Protein AF-A0A3B8VDR1-F1 (afdb_monomer)

Foldseek 3Di:
DVVVVVVVVVVVVVVVVVPPDPPQDDDQKDKDFDADVVFQWFKDKVNHTDGTPGDIDIDGLQDKIKIWTHDPPDDIDIDIDHRDDDVVRD

Nearest PDB structures (foldseek):
  8fia-assembly1_A-2  TM=5.885E-01  e=2.158E+00  Drosophila melanogaster
  2wng-assembly1_A  TM=4.294E-01  e=1.436E+00  Homo sapiens
  7xdi-assembly1_E  TM=4.991E-01  e=3.243E+00  Sulfolobus spindle-shaped virus

Sequence (90 aa):
MKRAKIFTILGVLVIILISGCASLVKGPTAEIRVSSQPDNVRVLLNGRDRGVTPMILDLNRKEYHNITFLLNGYRGTSVQITPKFDFFTT

pLDDT: mean 83.43, std 11.95, range [53.22, 95.25]

Radius of gyration: 24.9 Å; Cα contacts (8 Å, |Δi|>4): 114; chains: 1; bounding box: 60×37×56 Å

Structure (mmCIF, N/CA/C/O backbone):
data_AF-A0A3B8VDR1-F1
#
_entry.id   AF-A0A3B8VDR1-F1
#
loop_
_atom_site.group_PDB
_atom_site.id
_atom_site.type_symbol
_atom_site.label_atom_id
_atom_site.label_alt_id
_atom_site.label_comp_id
_atom_site.label_asym_id
_atom_site.label_entity_id
_atom_site.label_seq_id
_atom_site.pdbx_PDB_ins_code
_atom_site.Cartn_x
_atom_site.Cartn_y
_atom_site.Cartn_z
_atom_site.occupancy
_atom_site.B_iso_or_equiv
_atom_site.auth_seq_id
_atom_site.auth_comp_id
_atom_site.auth_asym_id
_atom_site.auth_atom_id
_atom_site.pdbx_PDB_model_num
ATOM 1 N N . MET A 1 1 ? 41.830 -27.816 -41.615 1.00 57.06 1 MET A N 1
ATOM 2 C CA . MET A 1 1 ? 41.240 -28.229 -40.313 1.00 57.06 1 MET A CA 1
ATOM 3 C C . MET A 1 1 ? 41.390 -27.202 -39.180 1.00 57.06 1 MET A C 1
ATOM 5 O O . MET A 1 1 ? 40.470 -27.087 -38.385 1.00 57.06 1 MET A O 1
ATOM 9 N N . LYS A 1 2 ? 42.495 -26.437 -39.077 1.00 57.81 2 LYS A N 1
ATOM 10 C CA . LYS A 1 2 ? 42.704 -25.455 -37.983 1.00 57.81 2 LYS A CA 1
ATOM 11 C C . LYS A 1 2 ? 41.758 -24.241 -38.033 1.00 57.81 2 LYS A C 1
ATOM 13 O O . LYS A 1 2 ? 41.243 -23.835 -37.002 1.00 57.81 2 LYS A O 1
ATOM 18 N N . ARG A 1 3 ? 41.467 -23.727 -39.237 1.00 67.38 3 ARG A N 1
ATOM 19 C CA . ARG A 1 3 ? 40.526 -22.609 -39.447 1.00 67.38 3 ARG A CA 1
ATOM 20 C C . ARG A 1 3 ? 39.094 -22.962 -39.021 1.00 67.38 3 ARG A C 1
ATOM 22 O O . ARG A 1 3 ? 38.454 -22.160 -38.364 1.00 67.38 3 ARG A O 1
ATOM 29 N N . AL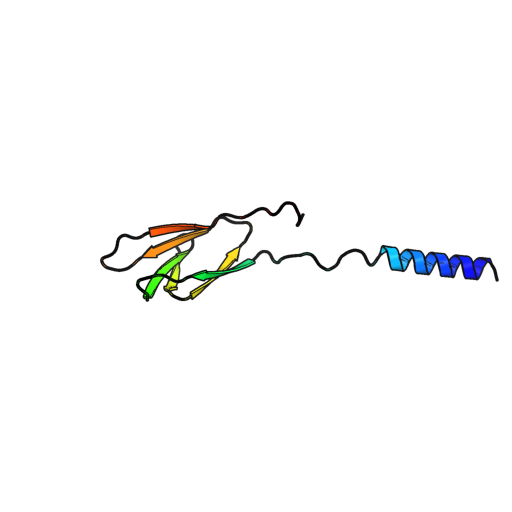A A 1 4 ? 38.646 -24.191 -39.297 1.00 69.19 4 ALA A N 1
ATOM 30 C CA . ALA A 1 4 ? 37.332 -24.677 -38.872 1.00 69.19 4 ALA A CA 1
ATOM 31 C C . ALA A 1 4 ? 37.197 -24.725 -37.340 1.00 69.19 4 ALA A C 1
ATOM 33 O O . ALA A 1 4 ? 36.212 -24.216 -36.823 1.00 69.19 4 ALA A O 1
ATOM 34 N N . LYS A 1 5 ? 38.220 -25.231 -36.625 1.00 71.88 5 LYS A N 1
ATOM 35 C CA . LYS A 1 5 ? 38.259 -25.249 -35.148 1.00 71.88 5 LYS A CA 1
ATOM 36 C C . LYS A 1 5 ? 38.243 -23.844 -34.534 1.00 71.88 5 LYS A C 1
ATOM 38 O O . LYS A 1 5 ? 37.614 -23.641 -33.505 1.00 71.88 5 LYS A O 1
ATOM 43 N N . ILE A 1 6 ? 38.898 -22.877 -35.180 1.00 78.31 6 ILE A N 1
ATOM 44 C CA . ILE A 1 6 ? 38.897 -21.468 -34.755 1.00 78.31 6 ILE A CA 1
ATOM 45 C C . ILE A 1 6 ? 37.492 -20.868 -34.863 1.00 78.31 6 ILE A C 1
ATOM 47 O O . ILE A 1 6 ? 37.035 -20.243 -33.913 1.00 78.31 6 ILE A O 1
ATOM 51 N N . PHE A 1 7 ? 36.774 -21.125 -35.960 1.00 77.88 7 PHE A N 1
ATOM 52 C CA . PHE A 1 7 ? 35.381 -20.689 -36.099 1.00 77.88 7 PHE A CA 1
ATOM 53 C C . PHE A 1 7 ? 34.450 -21.352 -35.077 1.00 77.88 7 PHE A C 1
ATOM 55 O O . PHE A 1 7 ? 33.552 -20.691 -34.563 1.00 77.88 7 PHE A O 1
ATOM 62 N N . THR A 1 8 ? 34.682 -22.624 -34.730 1.00 81.25 8 THR A N 1
ATOM 63 C CA . THR A 1 8 ? 33.868 -23.314 -33.713 1.00 81.25 8 THR A CA 1
ATOM 64 C C . THR A 1 8 ? 34.092 -22.730 -32.319 1.00 81.25 8 THR A C 1
ATOM 66 O O . THR A 1 8 ? 33.129 -22.473 -31.605 1.00 81.25 8 THR A O 1
ATOM 69 N N . ILE A 1 9 ? 35.349 -22.467 -31.944 1.00 83.75 9 ILE A N 1
ATOM 70 C CA . ILE A 1 9 ? 35.697 -21.855 -30.651 1.00 83.75 9 ILE A CA 1
ATOM 71 C C . ILE A 1 9 ? 35.131 -20.433 -30.555 1.00 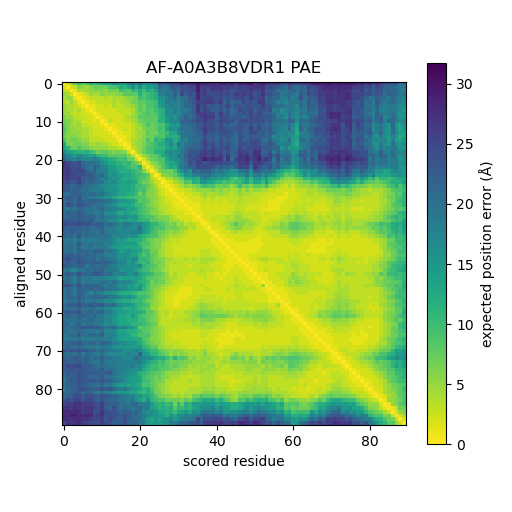83.75 9 ILE A C 1
ATOM 73 O O . ILE A 1 9 ? 34.564 -20.068 -29.528 1.00 83.75 9 ILE A O 1
ATOM 77 N N . LEU A 1 10 ? 35.229 -19.652 -31.636 1.00 82.31 10 LEU A N 1
ATOM 78 C CA . LEU A 1 10 ? 34.688 -18.295 -31.686 1.00 82.31 10 LEU A CA 1
ATOM 79 C C . LEU A 1 10 ? 33.156 -18.292 -31.548 1.00 82.31 10 LEU A C 1
ATOM 81 O O . LEU A 1 10 ? 32.610 -17.470 -30.820 1.00 82.31 10 LEU A O 1
ATOM 85 N N . GLY A 1 11 ? 32.469 -19.247 -32.185 1.00 84.25 11 GLY A N 1
ATOM 86 C CA . GLY A 1 11 ? 31.019 -19.409 -32.061 1.00 84.25 11 GLY A CA 1
ATOM 87 C C . GLY A 1 11 ? 30.574 -19.752 -30.636 1.00 84.25 11 GLY A C 1
ATOM 88 O O . GLY A 1 11 ? 29.630 -19.154 -30.129 1.00 84.25 11 GLY A O 1
ATOM 89 N N . VAL A 1 12 ? 31.287 -20.657 -29.957 1.00 84.44 12 VAL A N 1
ATOM 90 C CA . VAL A 1 12 ? 30.987 -21.035 -28.562 1.00 84.44 12 VAL A CA 1
ATOM 91 C C . VAL A 1 12 ? 31.230 -19.868 -27.598 1.00 84.44 12 VAL A C 1
ATOM 93 O O . VAL A 1 12 ? 30.413 -19.636 -26.710 1.00 84.44 12 VAL A O 1
ATOM 96 N N . LEU A 1 13 ? 32.299 -19.088 -27.800 1.00 82.06 13 LEU A N 1
ATOM 97 C CA . LEU A 1 13 ? 32.595 -17.898 -26.994 1.00 82.06 13 LEU A CA 1
ATOM 98 C C . LEU A 1 13 ? 31.476 -16.847 -27.089 1.00 82.06 13 LEU A C 1
ATOM 100 O O . LEU A 1 13 ? 31.081 -16.268 -26.081 1.00 82.06 13 LEU A O 1
ATOM 104 N N . VAL A 1 14 ? 30.933 -16.632 -28.290 1.00 81.50 14 VAL A N 1
ATOM 105 C CA . VAL A 1 14 ? 29.828 -15.690 -28.520 1.00 81.50 14 VAL A CA 1
ATOM 106 C C . VAL A 1 14 ? 28.550 -16.149 -27.813 1.00 81.50 14 VAL A C 1
ATOM 108 O O . VAL A 1 14 ? 27.882 -15.331 -27.194 1.00 81.50 14 VAL A O 1
ATOM 111 N N . ILE A 1 15 ? 28.240 -17.449 -27.813 1.00 77.44 15 ILE A N 1
ATOM 112 C CA . ILE A 1 15 ? 27.052 -17.994 -27.127 1.00 77.44 15 ILE A CA 1
ATOM 113 C C . ILE A 1 15 ? 27.133 -17.791 -25.604 1.00 77.44 15 ILE A C 1
ATOM 115 O O . ILE A 1 15 ? 26.131 -17.448 -24.979 1.00 77.44 15 ILE A O 1
ATOM 119 N N . ILE A 1 16 ? 28.324 -17.937 -25.015 1.00 75.88 16 ILE A N 1
ATOM 120 C CA . ILE A 1 16 ? 28.557 -17.720 -23.575 1.00 75.88 16 ILE A CA 1
ATOM 121 C C . ILE A 1 16 ? 28.411 -16.237 -23.196 1.00 75.88 16 ILE A C 1
ATOM 123 O O . ILE A 1 16 ? 27.955 -15.917 -22.103 1.00 75.88 16 ILE A O 1
ATOM 127 N N . LEU A 1 17 ? 28.751 -15.314 -24.099 1.00 70.88 17 LEU A N 1
ATOM 128 C CA . LEU A 1 17 ? 28.603 -13.873 -23.859 1.00 70.88 17 LEU A CA 1
ATOM 129 C C . LEU A 1 17 ? 27.141 -13.399 -23.928 1.00 70.88 17 LEU A C 1
ATOM 131 O O . LEU A 1 17 ? 26.809 -12.375 -23.336 1.00 70.88 17 LEU A O 1
ATOM 135 N N . ILE A 1 18 ? 26.258 -14.137 -24.612 1.00 70.19 18 ILE A N 1
ATOM 136 C CA . ILE A 1 18 ? 24.838 -13.773 -24.771 1.00 70.19 18 ILE A CA 1
ATOM 137 C C . ILE A 1 18 ? 23.969 -14.337 -23.629 1.00 70.19 18 ILE A C 1
ATOM 139 O O . ILE A 1 18 ? 22.841 -13.892 -23.441 1.00 70.19 18 ILE A O 1
ATOM 143 N N . SER A 1 19 ? 24.476 -15.249 -22.788 1.00 69.69 19 SER A N 1
ATOM 144 C CA . SER A 1 19 ? 23.725 -15.775 -21.631 1.00 69.69 19 SER A CA 1
ATOM 145 C C . SER A 1 19 ? 23.621 -14.799 -20.443 1.00 69.69 19 SER A C 1
ATOM 147 O O . SER A 1 19 ? 23.311 -15.208 -19.323 1.00 69.69 19 SER A O 1
ATOM 149 N N . GLY A 1 20 ? 23.900 -13.510 -20.658 1.00 66.06 20 GLY A N 1
ATOM 150 C CA . GLY A 1 20 ? 23.828 -12.462 -19.645 1.00 66.06 20 GLY A CA 1
ATOM 151 C C . GLY A 1 20 ? 22.391 -12.109 -19.240 1.00 66.06 20 GLY A C 1
ATOM 152 O O . GLY A 1 20 ? 21.711 -11.368 -19.937 1.00 66.06 20 GLY A O 1
ATOM 153 N N . CYS A 1 21 ? 21.989 -12.595 -18.062 1.00 67.50 21 CYS A N 1
ATOM 154 C CA . CYS A 1 21 ? 21.028 -12.004 -17.115 1.00 67.50 21 CYS A CA 1
ATOM 155 C C . CYS A 1 21 ? 19.572 -11.764 -17.570 1.00 67.50 21 CYS A C 1
ATOM 157 O O . CYS A 1 21 ? 19.144 -10.629 -17.753 1.00 67.50 21 CYS A O 1
ATOM 159 N N . ALA A 1 22 ? 18.749 -12.819 -17.567 1.00 59.59 22 ALA A N 1
ATOM 160 C CA . ALA A 1 22 ? 17.286 -12.698 -17.665 1.00 59.59 22 ALA A CA 1
ATOM 161 C C . ALA A 1 22 ? 16.541 -12.614 -16.305 1.00 59.59 22 ALA A C 1
ATOM 163 O O . ALA A 1 22 ? 15.314 -12.619 -16.292 1.00 59.59 22 ALA A O 1
ATOM 164 N N . SER A 1 23 ? 17.225 -12.552 -15.151 1.00 60.75 23 SER A N 1
ATOM 165 C CA . SER A 1 23 ? 16.606 -13.003 -13.880 1.00 60.75 23 SER A CA 1
ATOM 166 C C . SER A 1 23 ? 16.375 -11.969 -12.767 1.00 60.75 23 SER A C 1
ATOM 168 O O . SER A 1 23 ? 16.130 -12.380 -11.637 1.00 60.75 23 SER A O 1
ATOM 170 N N . LEU A 1 24 ? 16.421 -10.653 -13.010 1.00 59.66 24 LEU A N 1
ATOM 171 C CA . LEU A 1 24 ? 16.336 -9.670 -11.905 1.00 59.66 24 LEU A CA 1
ATOM 172 C C . LEU A 1 24 ? 15.337 -8.521 -12.083 1.00 59.66 24 LEU A C 1
ATOM 174 O O . LEU A 1 24 ? 15.402 -7.522 -11.371 1.00 59.66 24 LEU A O 1
ATOM 178 N N . VAL A 1 25 ? 14.339 -8.682 -12.951 1.00 66.12 25 VAL A N 1
ATOM 179 C CA . VAL A 1 25 ? 13.250 -7.702 -13.059 1.00 66.12 25 VAL A CA 1
ATOM 180 C C . VAL A 1 25 ? 12.162 -8.033 -12.035 1.00 66.12 25 VAL A C 1
ATOM 182 O O . VAL A 1 25 ? 11.253 -8.817 -12.295 1.00 66.12 25 VAL A O 1
ATOM 185 N N . LYS A 1 26 ? 12.239 -7.431 -10.842 1.00 67.56 26 LYS A N 1
ATOM 186 C CA . LYS A 1 26 ? 11.070 -7.353 -9.950 1.00 67.56 26 LYS A CA 1
ATOM 187 C C . LYS A 1 26 ? 10.015 -6.484 -10.641 1.00 67.56 26 LYS A C 1
ATOM 189 O O . LYS A 1 26 ? 10.316 -5.364 -11.051 1.00 67.56 26 LYS A O 1
ATOM 194 N N . GLY A 1 27 ? 8.795 -7.005 -10.774 1.00 74.25 27 GLY A N 1
ATOM 195 C CA . GLY A 1 27 ? 7.675 -6.273 -11.369 1.00 74.25 27 GLY A CA 1
ATOM 196 C C . GLY A 1 27 ? 7.405 -4.929 -10.670 1.00 74.25 27 GLY A C 1
ATOM 197 O O . GLY A 1 27 ? 7.797 -4.739 -9.512 1.00 74.25 27 GLY A O 1
ATOM 198 N N . PRO A 1 28 ? 6.743 -3.980 -11.358 1.00 84.00 28 PRO A N 1
ATOM 199 C CA . PRO A 1 28 ? 6.497 -2.641 -10.826 1.00 84.00 28 PRO A CA 1
ATOM 200 C C . PRO A 1 28 ? 5.519 -2.639 -9.645 1.00 84.00 28 PRO A C 1
ATOM 202 O O . PRO A 1 28 ? 5.496 -1.673 -8.887 1.00 84.00 28 PRO A O 1
ATOM 205 N N . THR A 1 29 ? 4.731 -3.699 -9.466 1.00 89.00 29 THR A N 1
ATOM 206 C CA . THR A 1 29 ? 3.721 -3.814 -8.414 1.00 89.00 29 THR A CA 1
ATOM 207 C C . THR A 1 29 ? 4.159 -4.728 -7.272 1.00 89.00 29 THR A C 1
ATOM 209 O O . THR A 1 29 ? 5.041 -5.579 -7.414 1.00 89.00 29 THR A O 1
ATOM 212 N N . ALA A 1 30 ? 3.555 -4.522 -6.107 1.00 88.00 30 ALA A N 1
ATOM 213 C CA . ALA A 1 30 ? 3.668 -5.384 -4.944 1.00 88.00 30 ALA A CA 1
ATOM 214 C C . ALA A 1 30 ? 2.295 -5.585 -4.304 1.00 88.00 30 ALA A C 1
ATOM 216 O O . ALA A 1 30 ? 1.569 -4.618 -4.068 1.00 88.00 30 ALA A O 1
ATOM 217 N N . GLU A 1 31 ? 1.996 -6.836 -3.968 1.00 91.88 31 GLU A N 1
ATOM 218 C CA . GLU A 1 31 ? 0.845 -7.195 -3.149 1.00 91.88 31 GLU A CA 1
ATOM 219 C C . GLU A 1 31 ? 1.122 -6.855 -1.680 1.00 91.88 31 GLU A C 1
ATOM 221 O O . GLU A 1 31 ? 2.107 -7.307 -1.088 1.00 91.88 31 GLU A O 1
ATOM 226 N N . ILE A 1 32 ? 0.231 -6.078 -1.071 1.00 91.19 32 ILE A N 1
ATOM 227 C CA . ILE A 1 32 ? 0.270 -5.730 0.348 1.00 91.19 32 ILE A CA 1
ATOM 228 C C . ILE A 1 32 ? -0.993 -6.257 1.019 1.00 91.19 32 ILE A C 1
ATOM 230 O O . ILE A 1 32 ? -2.111 -5.930 0.622 1.00 91.19 32 ILE A O 1
ATOM 234 N N . ARG A 1 33 ? -0.813 -7.056 2.074 1.00 93.31 33 ARG A N 1
ATOM 235 C CA . ARG A 1 33 ? -1.906 -7.479 2.954 1.00 93.31 33 ARG A CA 1
ATOM 236 C C . ARG A 1 33 ? -2.224 -6.364 3.940 1.00 93.31 33 ARG A C 1
ATOM 238 O O . ARG A 1 33 ? -1.338 -5.893 4.649 1.00 93.31 33 ARG A O 1
ATOM 245 N N . VAL A 1 34 ? -3.489 -5.971 3.989 1.00 92.62 34 VAL A N 1
ATOM 246 C CA . VAL A 1 34 ? -3.992 -4.908 4.853 1.00 92.62 34 VAL A CA 1
ATOM 247 C C . VAL A 1 34 ? -4.999 -5.500 5.829 1.00 92.62 34 VAL A C 1
ATOM 249 O O . VAL A 1 34 ? -6.047 -6.005 5.430 1.00 92.62 34 VAL A O 1
ATOM 252 N N . SER A 1 35 ? -4.683 -5.410 7.115 1.00 93.19 35 SER A N 1
ATOM 253 C CA . SER A 1 35 ? -5.523 -5.841 8.233 1.00 93.19 35 SER A CA 1
ATOM 254 C C . SER A 1 35 ? -5.578 -4.740 9.288 1.00 93.19 35 SER A C 1
ATOM 256 O O . SER A 1 35 ? -4.647 -3.941 9.403 1.00 93.19 35 SER A O 1
ATOM 258 N N . SER A 1 36 ? -6.649 -4.698 10.071 1.00 89.12 36 SER A N 1
ATOM 259 C CA . SER A 1 36 ? -6.821 -3.730 11.154 1.00 89.12 36 SER A CA 1
ATOM 260 C C . SER A 1 36 ? -7.447 -4.405 12.363 1.00 89.12 36 SER A C 1
ATOM 262 O O . SER A 1 36 ? -8.207 -5.348 12.206 1.00 89.12 36 SER A O 1
ATOM 264 N N . GLN A 1 37 ? -7.169 -3.883 13.555 1.00 89.81 37 GLN A N 1
ATOM 265 C CA . GLN A 1 37 ? -7.909 -4.224 14.765 1.00 89.81 37 GLN A CA 1
ATOM 266 C C . GLN A 1 37 ? -8.554 -2.926 15.271 1.00 89.81 37 GLN A C 1
ATOM 268 O O . GLN A 1 37 ? -7.812 -2.001 15.620 1.00 89.81 37 GLN A O 1
ATOM 273 N N . PRO A 1 38 ? -9.892 -2.798 15.298 1.00 89.00 38 PRO A N 1
ATOM 274 C CA . PRO A 1 38 ? -10.927 -3.786 14.940 1.00 89.00 38 PRO A CA 1
ATOM 275 C C . PRO A 1 38 ? -10.993 -4.144 13.437 1.00 89.00 38 PRO A C 1
ATOM 277 O O . PRO A 1 38 ? -10.478 -3.401 12.600 1.00 89.00 38 PRO A O 1
ATOM 280 N N . ASP A 1 39 ? -11.633 -5.275 13.113 1.00 89.06 39 ASP A N 1
ATOM 281 C CA . ASP A 1 39 ? -11.885 -5.744 11.736 1.00 89.06 39 ASP A CA 1
ATOM 282 C C . ASP A 1 39 ? -13.030 -4.964 11.050 1.00 89.06 39 ASP A C 1
ATOM 284 O O . ASP A 1 39 ? -13.763 -4.217 11.702 1.00 89.06 39 ASP A O 1
ATOM 288 N N . ASN A 1 40 ? -13.232 -5.173 9.739 1.00 91.06 40 ASN A N 1
ATOM 289 C CA . ASN A 1 40 ? -14.283 -4.540 8.921 1.00 91.06 40 ASN A CA 1
ATOM 290 C C . ASN A 1 40 ? -14.188 -3.006 8.837 1.00 91.06 40 ASN A C 1
ATOM 292 O O . ASN A 1 40 ? -15.192 -2.291 8.808 1.00 91.06 40 ASN A O 1
ATOM 296 N N . VAL A 1 41 ? -12.965 -2.486 8.767 1.00 93.81 41 VAL A N 1
ATOM 297 C CA . VAL A 1 41 ? -12.695 -1.048 8.638 1.00 93.81 41 VAL A CA 1
ATOM 298 C C . VAL A 1 41 ? -12.642 -0.670 7.166 1.00 93.81 41 VAL A C 1
ATOM 300 O O . VAL A 1 41 ? -12.007 -1.367 6.378 1.00 93.81 41 VAL A O 1
ATOM 303 N N . ARG A 1 42 ? -13.270 0.446 6.785 1.00 95.00 42 ARG A N 1
ATOM 304 C CA . ARG A 1 42 ? -13.241 0.951 5.407 1.00 95.00 42 ARG A CA 1
ATOM 305 C C . ARG A 1 42 ? -11.842 1.451 5.062 1.00 95.00 42 ARG A C 1
ATOM 307 O O . ARG A 1 42 ? -11.266 2.242 5.808 1.00 95.00 42 ARG A O 1
ATOM 314 N N . VAL A 1 43 ? -11.321 1.026 3.919 1.00 95.25 43 VAL A N 1
ATOM 315 C CA . VAL A 1 43 ? -9.975 1.354 3.442 1.00 95.25 43 VAL A CA 1
ATOM 316 C C . VAL A 1 43 ? -10.073 2.236 2.205 1.00 95.25 43 VAL A C 1
ATOM 318 O O . VAL A 1 43 ? -10.681 1.858 1.205 1.00 95.25 43 VAL A O 1
ATOM 321 N N . LEU A 1 44 ? -9.427 3.400 2.247 1.00 95.25 44 LEU A N 1
ATOM 322 C CA . LEU A 1 44 ? -9.227 4.256 1.085 1.00 95.25 44 LEU A CA 1
ATOM 323 C C . LEU A 1 44 ? -7.760 4.242 0.678 1.00 95.25 44 LEU A C 1
ATOM 325 O O . LEU A 1 44 ? -6.884 4.485 1.499 1.00 95.25 44 LEU A O 1
ATOM 329 N N . LEU A 1 45 ? -7.499 4.024 -0.605 1.00 94.31 45 LEU A N 1
ATOM 330 C CA . LEU A 1 45 ? -6.178 4.151 -1.207 1.00 94.31 45 LEU A CA 1
ATOM 331 C C . LEU A 1 45 ? -6.130 5.4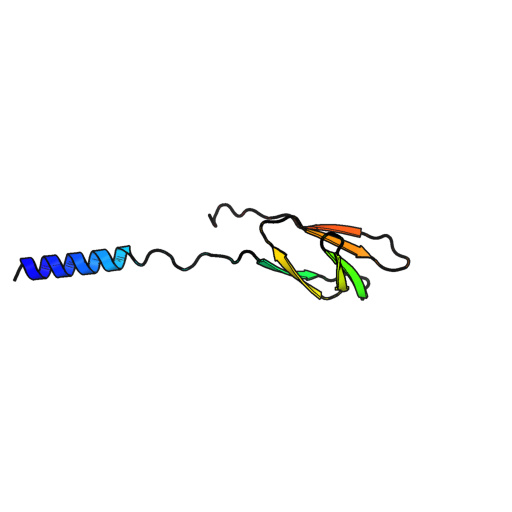42 -2.020 1.00 94.31 45 LEU A C 1
ATOM 333 O O . LEU A 1 45 ? -6.870 5.590 -2.994 1.00 94.31 45 LEU A O 1
ATOM 337 N N . ASN A 1 46 ? -5.265 6.378 -1.633 1.00 92.69 46 ASN A N 1
ATOM 338 C CA . ASN A 1 46 ? -5.137 7.696 -2.260 1.00 92.69 46 ASN A CA 1
ATOM 339 C C . ASN A 1 46 ? -6.497 8.419 -2.369 1.00 92.69 46 ASN A C 1
ATOM 341 O O . ASN A 1 46 ? -6.817 9.024 -3.391 1.00 92.69 46 ASN A O 1
ATOM 345 N N . GLY A 1 47 ? -7.332 8.295 -1.330 1.00 92.12 47 GLY A N 1
ATOM 346 C CA . GLY A 1 47 ? -8.679 8.876 -1.276 1.00 92.12 47 GLY A CA 1
ATOM 347 C C . GLY A 1 47 ? -9.765 8.108 -2.041 1.00 92.12 47 GLY A C 1
ATOM 348 O O . GLY A 1 47 ? -10.920 8.519 -2.014 1.00 92.12 47 GLY A O 1
ATOM 349 N N . ARG A 1 48 ? -9.440 6.989 -2.703 1.00 93.50 48 ARG A N 1
ATOM 350 C CA . ARG A 1 48 ? -10.416 6.130 -3.393 1.00 93.50 48 ARG A CA 1
ATOM 351 C C . ARG A 1 48 ? -10.798 4.941 -2.525 1.00 93.50 48 ARG A C 1
ATOM 353 O O . ARG A 1 48 ? -9.911 4.251 -2.036 1.00 93.50 48 ARG A O 1
ATOM 360 N N . ASP A 1 49 ? -12.092 4.678 -2.379 1.00 94.19 49 ASP A N 1
ATOM 361 C CA . ASP A 1 49 ? -12.594 3.509 -1.649 1.00 94.19 49 ASP A CA 1
ATOM 362 C C . ASP A 1 49 ? -12.121 2.201 -2.310 1.00 94.19 49 ASP A C 1
ATOM 364 O O . ASP A 1 49 ? -12.194 2.047 -3.534 1.00 94.19 49 ASP A O 1
ATOM 368 N N . ARG A 1 50 ? -11.585 1.281 -1.504 1.00 94.38 50 ARG A N 1
ATOM 369 C CA . ARG A 1 50 ? -11.110 -0.043 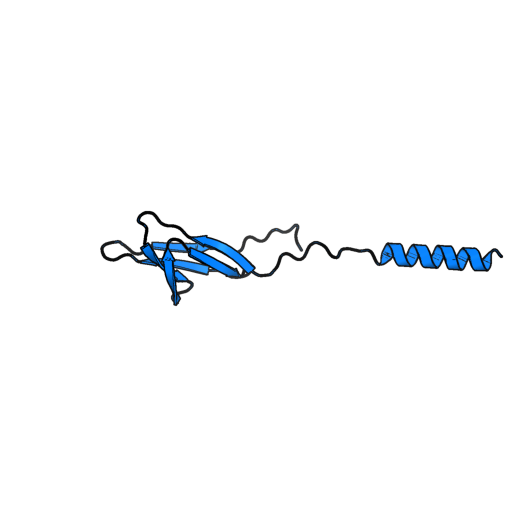-1.935 1.00 94.38 50 ARG A CA 1
ATOM 370 C C . ARG A 1 50 ? -11.852 -1.191 -1.254 1.00 94.38 50 ARG A C 1
ATOM 372 O O . ARG A 1 50 ? -11.598 -2.338 -1.609 1.00 94.38 50 ARG A O 1
ATOM 379 N N . GLY A 1 51 ? -12.764 -0.900 -0.326 1.00 93.62 51 GLY A N 1
ATOM 380 C CA . GLY A 1 51 ? -13.501 -1.903 0.437 1.00 93.62 51 GLY A CA 1
ATOM 381 C C . GLY A 1 51 ? -13.148 -1.897 1.922 1.00 93.62 51 GLY A C 1
ATOM 382 O O . GLY A 1 51 ? -12.926 -0.839 2.513 1.00 93.62 51 GLY A O 1
ATOM 383 N N . VAL A 1 52 ? -13.146 -3.080 2.538 1.00 95.06 52 VAL A N 1
ATOM 384 C CA . VAL A 1 52 ? -12.977 -3.257 3.988 1.00 95.06 52 VAL A CA 1
ATOM 385 C C . VAL A 1 52 ? -11.848 -4.229 4.323 1.00 95.06 52 VAL A C 1
ATOM 387 O O . VAL A 1 52 ? -11.524 -5.109 3.528 1.00 95.06 52 VAL A O 1
ATOM 390 N N . THR A 1 53 ? -11.236 -4.071 5.498 1.00 93.50 53 THR A N 1
ATOM 391 C CA . THR A 1 53 ? -10.250 -5.023 6.030 1.00 93.50 53 THR A CA 1
ATOM 392 C C . THR A 1 53 ? -10.903 -6.336 6.485 1.00 93.50 53 THR A C 1
ATOM 394 O O . THR A 1 53 ? -12.028 -6.303 6.991 1.00 93.50 53 THR A O 1
ATOM 397 N N . PRO A 1 54 ? -10.195 -7.480 6.402 1.00 94.38 54 PRO A N 1
ATOM 398 C CA . PRO A 1 54 ? -8.877 -7.682 5.790 1.00 94.38 54 PRO A CA 1
ATOM 399 C C . PRO A 1 54 ? -8.935 -7.804 4.254 1.00 94.38 54 PRO A C 1
ATOM 401 O O . PRO A 1 54 ? -9.809 -8.472 3.709 1.00 94.38 54 PRO A O 1
ATOM 404 N N . MET A 1 55 ? -7.971 -7.200 3.548 1.00 93.62 55 MET A N 1
ATOM 405 C CA . MET A 1 55 ? -7.890 -7.248 2.079 1.00 93.62 55 MET A CA 1
ATOM 406 C C . MET A 1 55 ? -6.449 -7.266 1.549 1.00 93.62 55 MET A C 1
ATOM 408 O O . MET A 1 55 ? -5.499 -6.991 2.282 1.00 93.62 55 MET A O 1
ATOM 412 N N . ILE A 1 56 ? -6.288 -7.559 0.256 1.00 94.31 56 ILE A N 1
ATOM 413 C CA . ILE A 1 56 ? -5.010 -7.465 -0.465 1.00 94.31 56 ILE A CA 1
ATOM 414 C C . ILE A 1 56 ? -5.082 -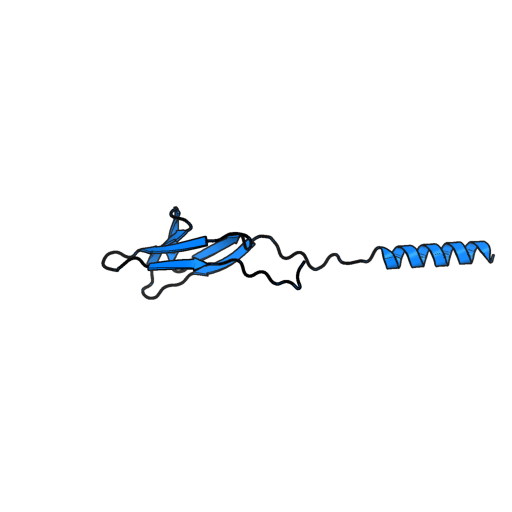6.286 -1.439 1.00 94.31 56 ILE A C 1
ATOM 416 O O . ILE A 1 56 ? -6.062 -6.140 -2.168 1.00 94.31 56 ILE A O 1
ATOM 420 N N . LEU A 1 57 ? -4.057 -5.435 -1.433 1.00 92.69 57 LEU A N 1
ATOM 421 C CA . LEU A 1 57 ? -3.903 -4.313 -2.356 1.00 92.69 57 LEU A CA 1
ATOM 422 C C . LEU A 1 57 ? -2.676 -4.513 -3.242 1.00 92.69 57 LEU A C 1
ATOM 424 O O . LEU A 1 57 ? -1.579 -4.711 -2.730 1.00 92.69 57 LEU A O 1
ATOM 428 N N . ASP A 1 58 ? -2.853 -4.354 -4.550 1.00 92.56 58 ASP A N 1
ATOM 429 C CA . ASP A 1 58 ? -1.750 -4.206 -5.498 1.00 92.56 58 ASP A CA 1
ATOM 430 C C . ASP A 1 58 ? -1.320 -2.744 -5.590 1.00 92.56 58 ASP A C 1
ATOM 432 O O . ASP A 1 58 ? -2.072 -1.892 -6.078 1.00 92.56 58 ASP A O 1
ATOM 436 N N . LEU A 1 59 ? -0.113 -2.449 -5.106 1.00 91.44 59 LEU A N 1
ATOM 437 C CA . LEU A 1 59 ? 0.463 -1.104 -5.088 1.00 91.44 59 LEU A CA 1
ATOM 438 C C . LEU A 1 59 ? 1.668 -0.999 -6.021 1.00 91.44 59 LEU A C 1
ATOM 440 O O . LEU A 1 59 ? 2.431 -1.951 -6.172 1.00 91.44 59 LEU A O 1
ATOM 444 N N . ASN A 1 60 ? 1.877 0.174 -6.616 1.00 90.00 60 ASN A N 1
ATOM 445 C CA . ASN A 1 60 ? 3.060 0.449 -7.421 1.00 90.00 60 ASN A CA 1
ATOM 446 C C . ASN A 1 60 ? 4.249 0.744 -6.494 1.00 90.00 60 ASN A C 1
ATOM 448 O O . ASN A 1 60 ? 4.237 1.686 -5.709 1.00 90.00 60 ASN A O 1
ATOM 452 N N . ARG A 1 61 ? 5.323 -0.039 -6.604 1.00 86.44 61 ARG A N 1
ATOM 453 C CA . ARG A 1 61 ? 6.512 0.086 -5.743 1.00 86.44 61 ARG A CA 1
ATOM 454 C C . ARG A 1 61 ? 7.273 1.392 -5.957 1.00 86.44 61 ARG A C 1
ATOM 456 O O . ARG A 1 61 ? 8.101 1.738 -5.123 1.00 86.44 61 ARG A O 1
ATOM 463 N N . LYS A 1 62 ? 7.032 2.081 -7.076 1.00 84.81 62 LYS A N 1
ATOM 464 C CA . LYS A 1 62 ? 7.689 3.344 -7.441 1.00 84.81 62 LYS A CA 1
ATOM 465 C C . LYS A 1 62 ? 6.937 4.582 -6.946 1.00 84.81 62 LYS A C 1
ATOM 467 O O . LYS A 1 62 ? 7.466 5.681 -7.072 1.00 84.81 62 LYS A O 1
ATOM 472 N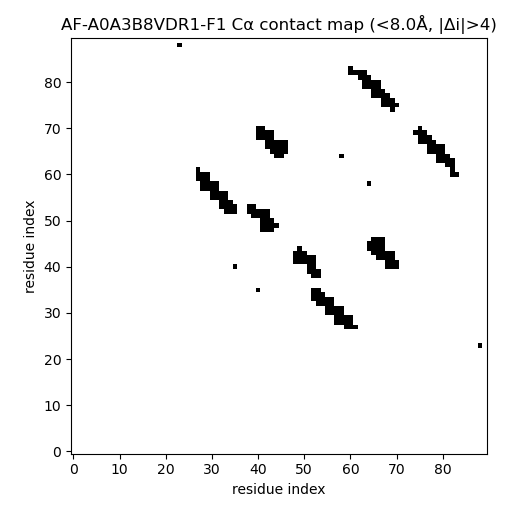 N . GLU A 1 63 ? 5.730 4.423 -6.404 1.00 88.06 63 GLU A N 1
ATOM 473 C CA . GLU A 1 63 ? 4.855 5.533 -6.025 1.00 88.06 63 GLU A CA 1
ATOM 474 C C . GLU A 1 63 ? 4.575 5.572 -4.522 1.00 88.06 63 GLU A C 1
ATOM 476 O O . GLU A 1 63 ? 4.604 4.564 -3.818 1.00 88.06 63 GLU A O 1
ATOM 481 N N . TYR A 1 64 ? 4.277 6.773 -4.031 1.00 90.38 64 TYR A N 1
ATOM 482 C CA . TYR A 1 64 ? 3.762 6.957 -2.684 1.00 90.38 64 TYR A CA 1
ATOM 483 C C . TYR A 1 64 ? 2.278 6.609 -2.649 1.00 90.38 64 TYR A C 1
ATOM 485 O O . TYR A 1 64 ? 1.491 7.072 -3.480 1.00 90.38 64 TYR A O 1
ATOM 493 N N . HIS A 1 65 ? 1.885 5.843 -1.639 1.00 92.44 65 HIS A N 1
ATOM 494 C CA . HIS A 1 65 ? 0.495 5.466 -1.434 1.00 92.44 65 HIS A CA 1
ATOM 495 C C . HIS A 1 65 ? 0.049 5.860 -0.033 1.00 92.44 65 HIS A C 1
ATOM 497 O O . HIS A 1 65 ? 0.690 5.515 0.953 1.00 92.44 65 HIS A O 1
ATOM 503 N N . ASN A 1 66 ? -1.056 6.587 0.067 1.00 94.00 66 ASN A N 1
ATOM 504 C CA . ASN A 1 66 ? -1.696 6.914 1.330 1.00 94.00 66 ASN A CA 1
ATOM 505 C C . ASN A 1 66 ? -2.890 5.980 1.538 1.00 94.00 66 ASN A C 1
ATOM 507 O O . ASN A 1 66 ? -3.814 5.964 0.723 1.00 94.00 66 ASN A O 1
ATOM 511 N N . ILE A 1 67 ? -2.847 5.195 2.609 1.00 94.06 67 ILE A N 1
ATOM 512 C CA . ILE A 1 67 ? -3.917 4.289 3.005 1.00 94.06 67 ILE A CA 1
ATOM 513 C C . ILE A 1 67 ? -4.627 4.905 4.206 1.00 94.06 67 ILE A C 1
ATOM 515 O O . ILE A 1 67 ? -4.049 5.021 5.285 1.00 94.06 67 ILE A O 1
ATOM 519 N N . THR A 1 68 ? -5.887 5.279 4.024 1.00 94.62 68 THR A N 1
ATOM 520 C CA . THR A 1 68 ? -6.739 5.819 5.084 1.00 94.62 68 THR A CA 1
ATOM 521 C C . THR A 1 68 ? -7.715 4.754 5.556 1.00 94.62 68 THR A C 1
ATOM 523 O O . THR A 1 68 ? -8.417 4.139 4.758 1.00 94.62 68 THR A O 1
ATOM 526 N N . PHE A 1 69 ? -7.795 4.575 6.867 1.00 94.50 69 PHE A N 1
ATOM 527 C CA . PHE A 1 69 ? -8.713 3.669 7.537 1.00 94.50 69 PHE A CA 1
ATOM 528 C C . PHE A 1 69 ? -9.824 4.479 8.195 1.00 94.50 69 PHE A C 1
ATOM 530 O O . PHE A 1 69 ? -9.545 5.361 9.010 1.00 94.50 69 PHE A O 1
ATOM 537 N N . LEU A 1 70 ? -11.075 4.178 7.854 1.00 93.25 70 LEU A N 1
ATOM 538 C CA . LEU A 1 70 ? -12.266 4.824 8.397 1.00 93.25 70 LEU A CA 1
ATOM 539 C C . LEU A 1 70 ? -13.195 3.783 9.019 1.00 93.25 70 LEU A C 1
ATOM 541 O O . LEU A 1 70 ? -13.623 2.836 8.361 1.00 93.25 70 LEU A O 1
ATOM 545 N N . LEU A 1 71 ? -13.558 3.993 10.280 1.00 92.75 71 LEU A N 1
ATOM 546 C CA . LEU A 1 71 ? -14.577 3.207 10.963 1.00 92.75 71 LEU A CA 1
ATOM 547 C C . LEU A 1 71 ? -15.526 4.153 11.693 1.00 92.75 71 LEU A C 1
ATOM 549 O O . LEU A 1 7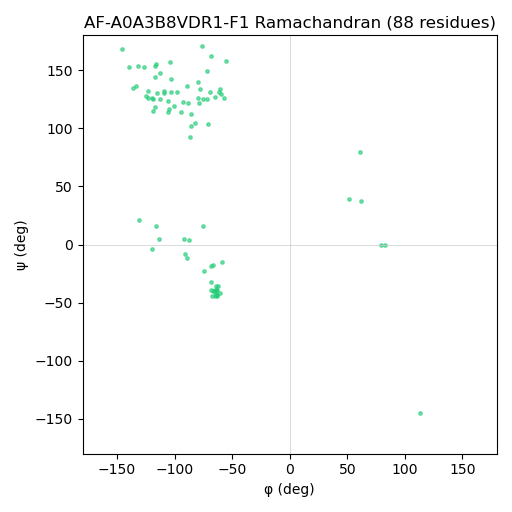1 ? -15.091 5.114 12.327 1.00 92.75 71 LEU A O 1
ATOM 553 N N . ASN A 1 72 ? -16.826 3.882 11.600 1.00 89.06 72 ASN A N 1
ATOM 554 C CA . ASN A 1 72 ? -17.838 4.687 12.274 1.00 89.06 72 ASN A CA 1
ATOM 555 C C . ASN A 1 72 ? -17.602 4.677 13.789 1.00 89.06 72 ASN A C 1
ATOM 557 O O . ASN A 1 72 ? -17.448 3.618 14.389 1.00 89.06 72 ASN A O 1
ATOM 561 N N . GLY A 1 73 ? -17.571 5.864 14.398 1.00 88.44 73 GLY A N 1
ATOM 562 C CA . GLY A 1 73 ? -17.291 6.024 15.828 1.00 88.44 73 GLY A CA 1
ATOM 563 C C . GLY A 1 73 ? -15.804 6.023 16.201 1.00 88.44 73 GLY A C 1
ATOM 564 O O . GLY A 1 73 ? -15.484 6.216 17.369 1.00 88.44 73 GLY A O 1
ATOM 565 N N . TYR A 1 74 ? -14.894 5.872 15.234 1.00 88.25 74 TYR A N 1
ATOM 566 C CA . TYR A 1 74 ? -13.448 5.939 15.448 1.00 88.25 74 TYR A CA 1
ATOM 567 C C . TYR A 1 74 ? -12.830 7.119 14.701 1.00 88.25 74 TYR A C 1
ATOM 569 O O . TYR A 1 74 ? -13.340 7.592 13.684 1.00 88.25 74 TYR A O 1
ATOM 577 N N . ARG A 1 75 ? -11.682 7.591 15.197 1.00 88.81 75 ARG A N 1
ATOM 578 C CA . ARG A 1 75 ? -10.880 8.579 14.476 1.00 88.81 75 ARG A CA 1
ATOM 579 C C . ARG A 1 75 ? -10.220 7.901 13.276 1.00 88.81 75 ARG A C 1
ATOM 581 O O . ARG A 1 75 ? -9.508 6.916 13.446 1.00 88.81 75 ARG A O 1
ATOM 588 N N . GLY A 1 76 ? -10.434 8.456 12.084 1.00 89.25 76 GLY A N 1
ATOM 589 C CA . GLY A 1 76 ? -9.761 7.985 10.879 1.00 89.25 76 GLY A CA 1
ATOM 590 C C . GLY A 1 76 ? -8.243 8.115 11.006 1.00 89.25 76 GLY A C 1
ATOM 591 O O . GLY A 1 76 ? -7.750 9.155 11.444 1.00 89.25 76 GLY A O 1
ATOM 592 N N . THR A 1 77 ? -7.509 7.069 10.629 1.00 90.56 77 THR A N 1
ATOM 593 C CA . THR A 1 77 ? -6.039 7.075 10.634 1.00 90.56 77 THR A CA 1
ATOM 594 C C . THR A 1 77 ? -5.508 6.890 9.223 1.00 90.56 77 THR A C 1
ATOM 596 O O . THR A 1 77 ? -6.116 6.186 8.421 1.00 90.56 77 THR A O 1
ATOM 599 N N . SER A 1 78 ? -4.395 7.543 8.898 1.00 92.06 78 SER A N 1
ATOM 600 C CA . SER A 1 78 ? -3.766 7.455 7.579 1.00 92.06 78 SER A CA 1
ATOM 601 C C . SER A 1 78 ? -2.327 6.991 7.717 1.00 92.06 78 SER A C 1
ATOM 603 O O . SER A 1 78 ? -1.575 7.518 8.535 1.00 92.06 78 SER A O 1
ATOM 605 N N . VAL A 1 79 ? -1.951 6.011 6.905 1.00 91.94 79 VAL A N 1
ATOM 606 C CA . VAL A 1 79 ? -0.608 5.438 6.852 1.00 91.94 79 VAL A CA 1
ATOM 607 C C . VAL A 1 79 ? -0.064 5.655 5.452 1.00 91.94 79 VAL A C 1
ATOM 609 O O . VAL A 1 79 ? -0.692 5.277 4.463 1.00 91.94 79 VAL A O 1
ATOM 612 N N . GLN A 1 80 ? 1.114 6.262 5.361 1.00 91.75 80 GLN A N 1
ATOM 613 C CA . GLN A 1 80 ? 1.797 6.434 4.089 1.00 91.75 80 GLN A CA 1
ATOM 614 C C . GLN A 1 80 ? 2.760 5.270 3.855 1.00 91.75 80 GLN A C 1
ATOM 616 O O . GLN A 1 80 ? 3.668 5.030 4.648 1.00 91.75 80 GLN A O 1
ATOM 621 N N . ILE A 1 81 ? 2.565 4.568 2.746 1.00 90.25 81 ILE A N 1
ATOM 622 C CA . ILE A 1 81 ? 3.502 3.591 2.209 1.00 90.25 81 ILE A CA 1
ATOM 623 C C . ILE A 1 81 ? 4.470 4.341 1.298 1.00 90.25 81 ILE A C 1
ATOM 625 O O . ILE A 1 81 ? 4.060 5.005 0.340 1.00 90.25 81 ILE A O 1
ATOM 629 N N . THR A 1 82 ? 5.756 4.244 1.616 1.00 88.75 82 THR A N 1
ATOM 630 C CA . THR A 1 82 ? 6.831 4.882 0.862 1.00 88.75 82 THR A CA 1
ATOM 631 C C . THR A 1 82 ? 7.560 3.860 -0.018 1.00 88.75 82 THR A C 1
ATOM 633 O O . THR A 1 82 ? 7.773 2.717 0.403 1.00 88.75 82 THR A O 1
ATOM 636 N N . PRO A 1 83 ? 7.980 4.248 -1.234 1.00 84.38 83 PRO A N 1
ATOM 637 C CA . PRO A 1 83 ? 8.902 3.460 -2.040 1.00 84.38 83 PRO A CA 1
ATOM 638 C C . PRO A 1 83 ? 10.206 3.208 -1.283 1.00 84.38 83 PRO A C 1
ATOM 640 O O . PRO A 1 83 ? 10.871 4.150 -0.847 1.00 84.38 83 PRO A O 1
ATOM 643 N N . LYS A 1 84 ? 10.610 1.941 -1.162 1.00 79.25 84 LYS A N 1
ATOM 644 C CA . LYS A 1 84 ? 11.965 1.593 -0.730 1.00 79.25 84 LYS A CA 1
ATOM 645 C C . LYS A 1 84 ? 12.832 1.380 -1.967 1.00 79.25 84 LYS A C 1
ATOM 647 O O . LYS A 1 84 ? 12.609 0.437 -2.724 1.00 79.25 84 LYS A O 1
ATOM 652 N N . PHE A 1 85 ? 13.813 2.256 -2.164 1.00 66.94 85 PHE A N 1
ATOM 653 C CA . PHE A 1 85 ? 14.818 2.096 -3.211 1.00 66.94 85 PHE A CA 1
ATOM 654 C C . PHE A 1 85 ? 15.912 1.141 -2.729 1.00 66.94 85 PHE A C 1
ATOM 656 O O . PHE A 1 85 ? 16.758 1.506 -1.914 1.00 66.94 85 PHE A O 1
ATOM 663 N N . ASP A 1 86 ? 15.893 -0.091 -3.234 1.00 66.44 86 ASP A N 1
ATOM 664 C CA . ASP A 1 86 ? 16.997 -1.030 -3.058 1.00 66.44 86 ASP A CA 1
ATOM 665 C C . ASP A 1 86 ? 18.030 -0.782 -4.172 1.00 66.44 86 ASP A C 1
ATOM 667 O O . ASP A 1 86 ? 17.852 -1.224 -5.306 1.00 66.44 86 ASP A O 1
ATOM 671 N N . PHE A 1 87 ? 19.128 -0.087 -3.851 1.00 59.66 87 PHE A N 1
ATOM 672 C CA . PHE A 1 87 ? 20.213 0.253 -4.794 1.00 59.66 87 PHE A CA 1
ATOM 673 C C . PHE A 1 87 ? 20.894 -0.958 -5.453 1.00 59.66 87 PHE A C 1
ATOM 675 O O . PHE A 1 87 ? 21.589 -0.806 -6.448 1.00 59.66 87 PHE A O 1
ATOM 682 N N . PHE A 1 88 ? 20.683 -2.160 -4.919 1.00 61.62 88 PHE A N 1
ATOM 683 C CA . PHE A 1 88 ? 21.243 -3.408 -5.439 1.00 61.62 88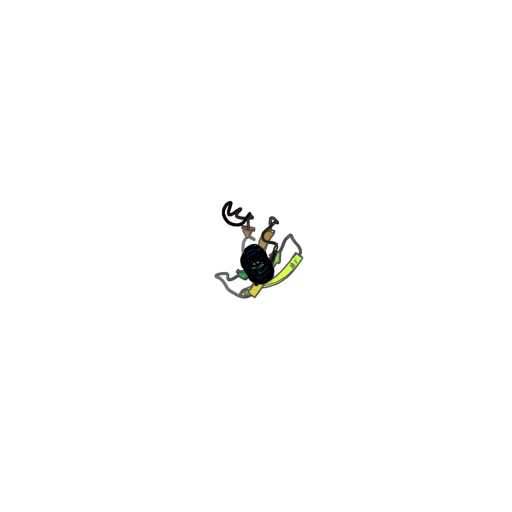 PHE A CA 1
ATOM 684 C C . PHE A 1 88 ? 20.376 -4.069 -6.528 1.00 61.62 88 PHE A C 1
ATOM 686 O O . PHE A 1 88 ? 20.674 -5.186 -6.938 1.00 61.62 88 PHE A O 1
ATOM 693 N N . THR A 1 89 ? 19.276 -3.428 -6.953 1.00 55.25 89 THR A N 1
ATOM 694 C CA . THR A 1 89 ? 18.381 -3.942 -8.016 1.00 55.25 89 THR A CA 1
ATOM 695 C C . THR A 1 89 ? 18.389 -3.070 -9.289 1.00 55.25 89 THR A C 1
ATOM 697 O O . THR A 1 89 ? 17.618 -3.352 -10.202 1.00 55.25 89 THR A O 1
ATOM 700 N N . THR A 1 90 ? 19.229 -2.027 -9.361 1.00 53.22 90 THR A N 1
ATOM 701 C CA . THR A 1 90 ? 19.421 -1.204 -10.576 1.00 53.22 90 THR A CA 1
ATOM 702 C C . THR A 1 90 ? 20.585 -1.720 -11.408 1.00 53.22 90 THR A C 1
ATOM 704 O O . THR A 1 90 ? 21.618 -2.074 -10.798 1.00 53.22 90 THR A O 1
#

Solvent-accessible surface area (backbone atoms only — not comparable to full-atom values): 5614 Å² total; per-residue (Å²): 114,68,68,60,54,50,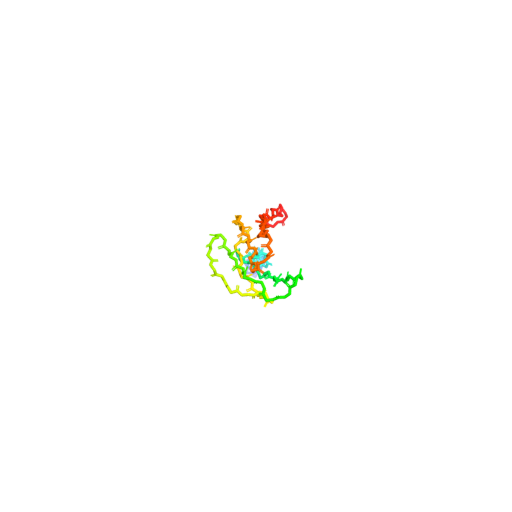54,52,53,52,52,53,53,53,56,66,67,67,70,71,78,92,82,72,82,76,67,65,58,43,82,42,82,44,73,56,91,71,67,67,28,35,35,21,54,72,84,39,81,75,50,48,30,71,43,78,45,82,41,54,50,88,45,78,42,40,41,34,42,42,44,92,97,51,84,66,47,75,46,76,47,71,53,77,87,62,80,87,68,114

Secondary structure (DSSP, 8-state):
-HHHHHHHHHHHHHHHHH---------SEEEEEE--SSSS-EEEETTEEEEESSEEEEEETTS-EEEEEE-TTS--EEEEEPP---GGG-

Mean predicted aligned error: 11.02 Å